Protein AF-A0A2E2AS52-F1 (afdb_monomer)

Sequence (108 aa):
MAAEGLFVTRVIYLEDPTNPVVVQDEANRQRFFDVRFNEDPLRVADELGRPMAILRMGSKQPRIDRQTGRFLFSSPPVHSIMPVEQSNVPAKQLERAIISTPSIGRLR

Radius of gyration: 33.1 Å; Cα contacts (8 Å, |Δi|>4): 67; chains: 1; bounding box: 84×58×60 Å

Foldseek 3Di:
DVVVPQKDKDWDFDADPVDADDDDDDPPDDDDDDDDPPDDNCVVRVVRHGTDDIDIHGGPDDDPVDPPVVVPDPDPDDDPPDPPPPPPDPVVVVVVVVVPDPPPDDDD

pLDDT: mean 72.39, std 15.67, range [40.38, 95.69]

Structure (mmCIF, N/CA/C/O backbone):
data_AF-A0A2E2AS52-F1
#
_entry.id   AF-A0A2E2AS52-F1
#
loop_
_atom_site.group_PDB
_atom_site.id
_atom_site.type_symbol
_atom_site.label_atom_id
_atom_site.label_alt_id
_atom_site.label_comp_id
_atom_site.label_asym_id
_atom_site.label_entity_id
_atom_site.label_seq_id
_atom_site.pdbx_PDB_ins_code
_atom_site.Cartn_x
_atom_site.Cartn_y
_atom_site.Cartn_z
_atom_site.occupancy
_atom_site.B_iso_or_equiv
_atom_site.auth_seq_id
_atom_site.auth_comp_id
_atom_site.auth_asym_id
_atom_site.auth_atom_id
_atom_site.pdbx_PDB_model_num
ATOM 1 N N . MET A 1 1 ? 9.988 -1.691 -16.703 1.00 45.97 1 MET A N 1
ATOM 2 C CA . MET A 1 1 ? 10.154 -1.274 -15.286 1.00 45.97 1 MET A CA 1
ATOM 3 C C . MET A 1 1 ? 9.037 -1.786 -14.373 1.00 45.97 1 MET A C 1
ATOM 5 O O . MET A 1 1 ? 9.358 -2.563 -13.490 1.00 45.97 1 MET A O 1
ATOM 9 N N . ALA A 1 2 ? 7.753 -1.441 -14.585 1.00 40.38 2 ALA A N 1
ATOM 10 C CA . ALA A 1 2 ? 6.641 -1.969 -13.764 1.00 40.38 2 ALA A CA 1
ATOM 11 C C . ALA A 1 2 ? 6.382 -3.467 -13.938 1.00 40.38 2 ALA A C 1
ATOM 13 O O . ALA A 1 2 ? 6.208 -4.183 -12.960 1.00 40.38 2 ALA A O 1
ATOM 14 N N . ALA A 1 3 ? 6.416 -3.936 -15.182 1.00 48.78 3 ALA A N 1
ATOM 15 C CA . ALA A 1 3 ? 6.177 -5.333 -15.528 1.00 48.78 3 ALA A CA 1
ATOM 16 C C . ALA A 1 3 ? 7.353 -6.274 -15.192 1.00 48.78 3 ALA A C 1
ATOM 18 O O . ALA A 1 3 ? 7.201 -7.483 -15.267 1.00 48.78 3 ALA A O 1
ATOM 19 N N . GLU A 1 4 ? 8.522 -5.736 -14.820 1.00 62.12 4 GLU A N 1
ATOM 20 C CA . GLU A 1 4 ? 9.731 -6.528 -14.523 1.00 62.12 4 GLU A CA 1
ATOM 21 C C . GLU A 1 4 ? 9.795 -6.984 -13.049 1.00 62.12 4 GLU A C 1
ATOM 23 O O . GLU A 1 4 ? 10.782 -7.589 -12.646 1.00 62.12 4 GLU A O 1
ATOM 28 N N . GLY A 1 5 ? 8.789 -6.663 -12.219 1.00 60.31 5 GLY A N 1
ATOM 29 C CA . GLY A 1 5 ? 8.742 -7.068 -10.802 1.00 60.31 5 GLY A CA 1
ATOM 30 C C . GLY A 1 5 ? 9.772 -6.377 -9.898 1.00 60.31 5 GLY A C 1
ATOM 31 O O . GLY A 1 5 ? 9.962 -6.765 -8.753 1.00 60.31 5 GLY A O 1
ATOM 32 N N . LEU A 1 6 ? 10.449 -5.342 -10.400 1.00 66.62 6 LEU A N 1
ATOM 33 C CA . LEU A 1 6 ? 11.564 -4.696 -9.704 1.00 66.62 6 LEU A CA 1
ATOM 34 C C . LEU A 1 6 ? 11.131 -3.632 -8.690 1.00 66.62 6 LEU A C 1
ATOM 36 O O . LEU A 1 6 ? 11.989 -3.091 -7.999 1.00 66.62 6 LEU A O 1
ATOM 40 N N . PHE A 1 7 ? 9.847 -3.282 -8.622 1.00 73.62 7 PHE A N 1
ATOM 41 C CA . PHE A 1 7 ? 9.370 -2.204 -7.759 1.00 73.62 7 PHE A CA 1
ATOM 42 C C . PHE A 1 7 ? 9.082 -2.667 -6.341 1.00 73.62 7 PHE A C 1
ATOM 44 O O . PHE A 1 7 ? 8.429 -3.684 -6.118 1.00 73.62 7 PHE A O 1
ATOM 51 N N . VAL A 1 8 ? 9.498 -1.845 -5.379 1.00 81.88 8 VAL A N 1
ATOM 52 C CA . VAL A 1 8 ? 9.042 -1.992 -4.001 1.00 81.88 8 VAL A CA 1
ATOM 53 C C . VAL A 1 8 ? 7.597 -1.509 -3.942 1.00 81.88 8 VAL A C 1
ATOM 55 O O . VAL A 1 8 ? 7.321 -0.323 -4.137 1.00 81.88 8 VAL A O 1
ATOM 58 N N . THR A 1 9 ? 6.677 -2.432 -3.676 1.00 87.06 9 THR A N 1
ATOM 59 C CA . THR A 1 9 ? 5.264 -2.118 -3.452 1.00 87.06 9 THR A CA 1
ATOM 60 C C . THR A 1 9 ? 4.992 -2.155 -1.960 1.00 87.06 9 THR A C 1
ATOM 62 O O . THR A 1 9 ? 5.239 -3.166 -1.311 1.00 87.06 9 THR A O 1
ATOM 65 N N . ARG A 1 10 ? 4.495 -1.046 -1.417 1.00 91.19 10 ARG A N 1
ATOM 66 C CA . ARG A 1 10 ? 4.019 -0.958 -0.037 1.00 91.19 10 ARG A CA 1
ATOM 67 C C . ARG A 1 10 ? 2.524 -0.690 -0.042 1.00 91.19 10 ARG A C 1
ATOM 69 O O . ARG A 1 10 ? 2.066 0.197 -0.761 1.00 91.19 10 ARG A O 1
ATOM 76 N N . VAL A 1 11 ? 1.786 -1.433 0.770 1.00 93.94 11 VAL A N 1
ATOM 77 C CA . VAL A 1 11 ? 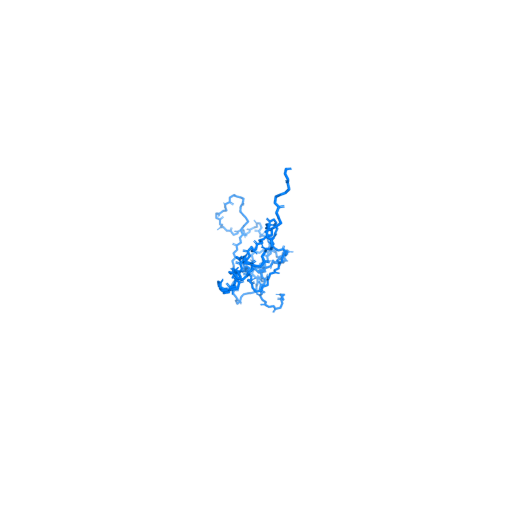0.377 -1.155 1.058 1.00 93.94 11 VAL A CA 1
ATOM 78 C C . VAL A 1 11 ? 0.319 -0.429 2.393 1.00 93.94 11 VAL A C 1
ATOM 80 O O . VAL A 1 11 ? 0.883 -0.892 3.381 1.00 93.94 11 VAL A O 1
ATOM 83 N N . ILE A 1 12 ? -0.305 0.744 2.397 1.00 94.19 12 ILE A N 1
ATOM 84 C CA . ILE A 1 12 ? -0.504 1.564 3.588 1.00 94.19 12 ILE A CA 1
ATOM 85 C C . ILE A 1 12 ? -1.934 1.331 4.052 1.00 94.19 12 ILE A C 1
ATOM 87 O O . ILE A 1 12 ? -2.876 1.543 3.282 1.00 94.19 12 ILE A O 1
ATOM 91 N N . TYR A 1 13 ? -2.085 0.919 5.304 1.00 93.88 13 TYR A N 1
ATOM 92 C CA . TYR A 1 13 ? -3.372 0.690 5.943 1.00 93.88 13 TYR A CA 1
ATOM 93 C C . TYR A 1 13 ? -3.516 1.557 7.193 1.00 93.88 13 TYR A C 1
ATOM 95 O O . TYR A 1 13 ? -2.528 2.012 7.770 1.00 93.88 13 TYR A O 1
ATOM 103 N N . LEU A 1 14 ? -4.763 1.805 7.579 1.00 92.56 14 LEU A N 1
ATOM 104 C CA . LEU A 1 14 ? -5.112 2.378 8.872 1.00 92.56 14 LEU A CA 1
ATOM 105 C C . LEU A 1 14 ? -5.478 1.242 9.812 1.00 92.56 14 LEU A C 1
ATOM 107 O O . LEU A 1 14 ? -6.374 0.461 9.508 1.00 92.56 14 LEU A O 1
ATOM 111 N N . GLU A 1 15 ? -4.771 1.167 10.927 1.00 90.56 15 GLU A N 1
ATOM 112 C CA . GLU A 1 15 ? -4.985 0.180 11.979 1.00 90.56 15 GLU A CA 1
ATOM 113 C C . GLU A 1 15 ? -6.351 0.372 12.657 1.00 90.56 15 GLU A C 1
ATOM 115 O O . GLU A 1 15 ? -6.842 1.501 12.777 1.00 90.56 15 GLU A O 1
ATOM 120 N N . ASP A 1 16 ? -6.975 -0.727 13.085 1.00 87.38 16 ASP A N 1
ATOM 121 C CA . ASP A 1 16 ? -8.220 -0.667 13.850 1.00 87.38 16 ASP A CA 1
ATOM 122 C C . ASP A 1 16 ? -7.933 -0.155 15.275 1.00 87.38 16 ASP A C 1
ATOM 124 O O . ASP A 1 16 ? -7.187 -0.801 16.019 1.00 87.38 16 ASP A O 1
ATOM 128 N N . PRO A 1 17 ? -8.523 0.979 15.705 1.00 85.44 17 PRO A N 1
ATOM 129 C CA . PRO A 1 17 ? -8.291 1.518 17.044 1.00 85.44 17 PRO A CA 1
ATOM 130 C C . PRO A 1 17 ? -8.783 0.591 18.164 1.00 85.44 17 PRO A C 1
ATOM 132 O O . PRO A 1 17 ? -8.346 0.732 19.305 1.00 85.44 17 PRO A O 1
ATOM 135 N N . THR A 1 18 ? -9.702 -0.331 17.868 1.00 88.75 18 THR A N 1
ATOM 136 C CA . THR A 1 18 ? -10.250 -1.281 18.843 1.00 88.75 18 THR A CA 1
ATOM 137 C C . THR A 1 18 ? -9.402 -2.541 18.995 1.00 88.75 18 THR A C 1
ATOM 139 O O . THR A 1 18 ? -9.506 -3.215 20.018 1.00 88.75 18 THR A O 1
ATOM 142 N N . ASN A 1 19 ? -8.532 -2.834 18.025 1.00 85.50 19 ASN A N 1
ATOM 143 C CA . ASN A 1 19 ? -7.647 -3.994 18.044 1.00 85.50 19 ASN A CA 1
ATOM 144 C C . ASN A 1 19 ? -6.259 -3.659 17.463 1.00 85.50 19 ASN A C 1
ATOM 146 O O . ASN A 1 19 ? -5.907 -4.134 16.380 1.00 85.50 19 ASN A O 1
ATOM 150 N N . PRO A 1 20 ? -5.462 -2.834 18.162 1.00 81.44 20 PRO A N 1
ATOM 151 C CA . PRO A 1 20 ? -4.129 -2.489 17.703 1.00 81.44 20 PRO A CA 1
ATOM 152 C C . PRO A 1 20 ? -3.153 -3.661 17.873 1.00 81.44 20 PRO A C 1
ATOM 154 O O . PRO A 1 20 ? -3.179 -4.411 18.852 1.00 81.44 20 PRO A O 1
ATOM 157 N N . VAL A 1 21 ? -2.219 -3.771 16.940 1.00 81.38 21 VAL A N 1
ATOM 158 C CA . VAL A 1 21 ? -1.063 -4.657 16.972 1.00 81.38 21 VAL A CA 1
ATOM 159 C C . VAL A 1 21 ? -0.141 -4.233 18.120 1.00 81.38 21 VAL A C 1
ATOM 161 O O . VAL A 1 21 ? 0.462 -3.157 18.109 1.00 81.38 21 VAL A O 1
ATOM 164 N N . VAL A 1 22 ? -0.014 -5.104 19.125 1.00 78.12 22 VAL A N 1
ATOM 165 C CA . VAL A 1 22 ? 0.785 -4.864 20.336 1.00 78.12 22 VAL A CA 1
ATOM 166 C C . VAL A 1 22 ? 2.275 -5.024 20.029 1.00 78.12 22 VAL A C 1
ATOM 168 O O . VAL A 1 22 ? 2.814 -6.130 20.038 1.00 78.12 22 VAL A O 1
ATOM 171 N N . VAL A 1 23 ? 2.951 -3.910 19.752 1.00 78.88 23 VAL A N 1
ATOM 172 C CA . VAL A 1 23 ? 4.393 -3.849 19.466 1.00 78.88 23 VAL A CA 1
ATOM 173 C C . VAL A 1 23 ? 4.996 -2.642 20.186 1.00 78.88 23 VAL A C 1
ATOM 175 O O . VAL A 1 23 ? 4.355 -1.598 20.288 1.00 78.88 23 VAL A O 1
ATOM 178 N N . GLN A 1 24 ? 6.227 -2.772 20.693 1.00 77.94 24 GLN A N 1
ATOM 179 C CA . GLN A 1 24 ? 6.986 -1.622 21.189 1.00 77.94 24 GLN A CA 1
ATOM 180 C C . GLN A 1 24 ? 7.364 -0.717 20.018 1.00 77.94 24 GLN A C 1
ATOM 182 O O . GLN A 1 24 ? 8.131 -1.124 19.146 1.00 77.94 24 GLN A O 1
ATOM 187 N N . ASP A 1 25 ? 6.821 0.497 20.007 1.00 75.00 25 ASP A N 1
ATOM 188 C CA . ASP A 1 25 ? 7.121 1.478 18.971 1.00 75.00 25 ASP A CA 1
ATOM 189 C C . ASP A 1 25 ? 8.337 2.327 19.363 1.00 75.00 25 ASP A C 1
ATOM 191 O O . ASP A 1 25 ? 8.440 2.819 20.490 1.00 75.00 25 ASP A O 1
ATOM 195 N N . GLU A 1 26 ? 9.261 2.514 18.423 1.00 82.44 26 GLU A N 1
ATOM 196 C CA . GLU A 1 26 ? 10.343 3.485 18.572 1.00 82.44 26 GLU A CA 1
ATOM 197 C C . GLU A 1 26 ? 9.822 4.858 18.142 1.00 82.44 26 GLU A C 1
ATOM 199 O O . GLU A 1 26 ? 9.298 5.025 17.036 1.00 82.44 26 GLU A O 1
ATOM 204 N N . ALA A 1 27 ? 9.984 5.868 19.000 1.00 78.00 27 ALA A N 1
ATOM 205 C CA . ALA A 1 27 ? 9.583 7.227 18.663 1.00 78.00 27 ALA A CA 1
ATOM 206 C C . ALA A 1 27 ? 10.247 7.669 17.344 1.00 78.00 27 ALA A C 1
ATOM 208 O O . ALA A 1 27 ? 11.461 7.550 17.176 1.00 78.00 27 ALA A O 1
ATOM 209 N N . ASN A 1 28 ? 9.441 8.219 16.429 1.00 79.62 28 ASN A N 1
ATOM 210 C CA . ASN A 1 28 ? 9.864 8.744 15.125 1.00 79.62 28 ASN A CA 1
ATOM 211 C C . ASN A 1 28 ? 10.236 7.692 14.052 1.00 79.62 28 ASN A C 1
ATOM 213 O O . ASN A 1 28 ? 10.902 8.027 13.069 1.00 79.62 28 ASN A O 1
ATOM 217 N N . ARG A 1 29 ? 9.789 6.433 14.187 1.00 82.44 29 ARG A N 1
ATOM 218 C CA . ARG A 1 29 ? 9.871 5.423 13.116 1.00 82.44 29 ARG A CA 1
ATOM 219 C C . ARG A 1 29 ? 8.493 5.016 12.611 1.00 82.44 29 ARG A C 1
ATOM 221 O O . ARG A 1 29 ? 7.612 4.666 13.381 1.00 82.44 29 ARG A O 1
ATOM 228 N N . GLN A 1 30 ? 8.331 4.987 11.288 1.00 82.00 30 GLN A N 1
ATOM 229 C CA . GLN A 1 30 ? 7.159 4.370 10.672 1.00 82.00 30 GLN A CA 1
ATOM 230 C C . GLN A 1 30 ? 7.306 2.845 10.706 1.00 82.00 30 GLN A C 1
ATOM 232 O O . GLN A 1 30 ? 8.235 2.297 10.104 1.00 82.00 30 GLN A O 1
ATOM 237 N N . ARG A 1 31 ? 6.358 2.161 11.353 1.00 84.50 31 ARG A N 1
ATOM 238 C CA . ARG A 1 31 ? 6.289 0.694 11.368 1.00 84.50 31 ARG A CA 1
ATOM 239 C C . ARG A 1 31 ? 6.011 0.141 9.970 1.00 84.50 31 ARG A C 1
ATOM 241 O O . ARG A 1 31 ? 5.174 0.664 9.230 1.00 84.50 31 ARG A O 1
ATOM 248 N N . PHE A 1 32 ? 6.719 -0.927 9.615 1.00 88.62 32 PHE A N 1
ATOM 249 C CA . PHE A 1 32 ? 6.442 -1.742 8.437 1.00 88.62 32 PHE A CA 1
ATOM 250 C C . PHE A 1 32 ? 6.915 -3.177 8.666 1.00 88.62 32 PHE A C 1
ATOM 252 O O . PHE A 1 32 ? 7.826 -3.417 9.456 1.00 88.62 32 PHE A O 1
ATOM 259 N N . PHE A 1 33 ? 6.327 -4.112 7.932 1.00 89.62 33 PHE A N 1
ATOM 260 C CA . PHE A 1 33 ? 6.760 -5.503 7.866 1.00 89.62 33 PHE A CA 1
ATOM 261 C C . PHE A 1 33 ? 6.666 -5.982 6.414 1.00 89.62 33 PHE A C 1
ATOM 263 O O . PHE A 1 33 ? 5.995 -5.359 5.585 1.00 89.62 33 PHE A O 1
ATOM 270 N N . ASP A 1 34 ? 7.369 -7.067 6.106 1.00 90.44 34 ASP A N 1
ATOM 271 C CA . ASP A 1 34 ? 7.345 -7.672 4.780 1.00 90.44 34 ASP A CA 1
ATOM 272 C C . ASP A 1 34 ? 6.234 -8.729 4.706 1.00 90.44 34 ASP A C 1
ATOM 274 O O . ASP A 1 34 ? 6.091 -9.564 5.601 1.00 90.44 34 ASP A O 1
ATOM 278 N N . VAL A 1 35 ? 5.455 -8.693 3.625 1.00 91.06 35 VAL A N 1
ATOM 279 C CA . VAL A 1 35 ? 4.442 -9.709 3.301 1.00 91.06 35 VAL A CA 1
ATOM 280 C C . VAL A 1 35 ? 5.117 -10.870 2.572 1.00 91.06 35 VAL A C 1
ATOM 282 O O . VAL A 1 35 ? 6.059 -10.655 1.799 1.00 91.06 35 VAL A O 1
ATOM 285 N N . ARG A 1 36 ? 4.673 -12.111 2.811 1.00 89.00 36 ARG A N 1
ATOM 286 C CA . ARG A 1 36 ? 5.277 -13.278 2.156 1.00 89.00 36 ARG A CA 1
ATOM 287 C C . ARG A 1 36 ? 5.018 -13.245 0.652 1.00 89.00 36 ARG A C 1
ATOM 289 O O . ARG A 1 36 ? 4.021 -12.716 0.177 1.00 89.00 36 ARG A O 1
ATOM 296 N N . PHE A 1 37 ? 5.906 -13.874 -0.116 1.00 83.12 37 PHE A N 1
ATOM 297 C CA . PHE A 1 37 ? 5.818 -13.889 -1.582 1.00 83.12 37 PHE A CA 1
ATOM 298 C C . PHE A 1 37 ? 4.540 -14.555 -2.125 1.00 83.12 37 PHE A C 1
ATOM 300 O O . PHE A 1 37 ? 4.175 -14.326 -3.275 1.00 83.12 37 PHE A O 1
ATOM 307 N N . ASN A 1 38 ? 3.901 -15.414 -1.329 1.00 92.06 38 ASN A N 1
ATOM 308 C CA . ASN A 1 38 ? 2.690 -16.152 -1.679 1.00 92.06 38 ASN A CA 1
ATOM 309 C C . ASN A 1 38 ? 1.408 -15.525 -1.103 1.00 92.06 38 ASN A C 1
ATOM 311 O O . ASN A 1 38 ? 0.342 -16.125 -1.228 1.00 92.06 38 ASN A O 1
ATOM 315 N N . GLU A 1 39 ? 1.505 -14.363 -0.460 1.00 92.31 39 GLU A N 1
ATOM 316 C CA . GLU A 1 39 ? 0.381 -13.651 0.145 1.00 92.31 39 GLU A CA 1
ATOM 317 C C . GLU A 1 39 ? 0.023 -12.408 -0.675 1.00 92.31 39 GLU A C 1
ATOM 319 O O . GLU A 1 39 ? 0.885 -11.760 -1.272 1.00 92.31 39 GLU A O 1
ATOM 324 N N . ASP A 1 40 ? -1.266 -12.062 -0.698 1.00 91.94 40 ASP A N 1
ATOM 325 C CA . ASP A 1 40 ? -1.728 -10.809 -1.291 1.00 91.94 40 ASP A CA 1
ATOM 326 C C . ASP A 1 40 ? -1.592 -9.676 -0.258 1.00 91.94 40 ASP A C 1
ATOM 328 O O . ASP A 1 40 ? -2.287 -9.697 0.765 1.00 91.94 40 ASP A O 1
ATOM 332 N N . PRO A 1 41 ? -0.743 -8.661 -0.500 1.00 91.62 41 PRO A N 1
ATOM 333 C CA . PRO A 1 41 ? -0.538 -7.575 0.449 1.00 91.62 41 PRO A CA 1
ATOM 334 C C . PRO A 1 41 ? -1.789 -6.716 0.680 1.00 91.62 41 PRO A C 1
ATOM 336 O O . PRO A 1 41 ? -1.883 -6.085 1.730 1.00 91.62 41 PRO A O 1
ATOM 339 N N . LEU A 1 42 ? -2.751 -6.675 -0.253 1.00 93.94 42 LEU A N 1
ATOM 340 C CA . LEU A 1 42 ? -4.023 -5.981 -0.019 1.00 93.94 42 LEU A CA 1
ATOM 341 C C . LEU A 1 42 ? -4.900 -6.743 0.967 1.00 93.94 42 LEU A C 1
ATOM 343 O O . LEU A 1 42 ? -5.503 -6.126 1.840 1.00 93.94 42 LEU A O 1
ATOM 347 N N . ARG A 1 43 ? -4.925 -8.073 0.862 1.00 95.31 43 ARG A N 1
ATOM 348 C CA . ARG A 1 43 ? -5.650 -8.923 1.804 1.00 95.31 43 ARG A CA 1
ATOM 349 C C . ARG A 1 43 ? -5.042 -8.844 3.203 1.00 95.31 43 ARG A C 1
ATOM 351 O O . ARG A 1 43 ? -5.772 -8.662 4.165 1.00 95.31 43 ARG A O 1
ATOM 358 N N . VAL A 1 44 ? -3.715 -8.917 3.311 1.00 93.62 44 VAL A N 1
ATOM 359 C CA . VAL A 1 44 ? -3.024 -8.788 4.607 1.00 93.62 44 VAL A CA 1
ATOM 360 C C . VAL A 1 44 ? -3.303 -7.425 5.252 1.00 93.62 44 VAL A C 1
ATOM 362 O O . VAL A 1 44 ? -3.524 -7.339 6.454 1.00 93.62 44 VAL A O 1
ATOM 365 N N . ALA A 1 45 ? -3.334 -6.352 4.460 1.00 93.12 45 ALA A N 1
ATOM 366 C CA . ALA A 1 45 ? -3.671 -5.017 4.951 1.00 93.12 45 ALA A CA 1
ATOM 367 C C . ALA A 1 45 ? -5.125 -4.889 5.442 1.00 93.12 45 ALA A C 1
ATOM 369 O O . ALA A 1 45 ? -5.370 -4.142 6.386 1.00 93.12 45 ALA A O 1
ATOM 370 N N . ASP A 1 46 ? -6.062 -5.597 4.810 1.00 93.88 46 ASP A N 1
ATOM 371 C CA . ASP A 1 46 ? -7.476 -5.656 5.207 1.00 93.88 46 ASP A CA 1
ATOM 372 C C . ASP A 1 46 ? -7.683 -6.471 6.497 1.00 93.88 46 ASP A C 1
ATOM 374 O O . ASP A 1 46 ? -8.503 -6.128 7.339 1.00 93.88 46 ASP A O 1
ATOM 378 N N . GLU A 1 47 ? -6.877 -7.515 6.713 1.00 92.62 47 GLU A N 1
ATOM 379 C CA . GLU A 1 47 ? -6.900 -8.295 7.960 1.00 92.62 47 GLU A CA 1
ATOM 380 C C . GLU A 1 47 ? -6.349 -7.501 9.162 1.00 92.62 47 GLU A C 1
ATOM 382 O O . GLU A 1 47 ? -6.754 -7.734 10.301 1.00 92.62 47 GLU A O 1
ATOM 387 N N . LEU A 1 48 ? -5.445 -6.545 8.924 1.00 90.25 48 LEU A N 1
ATOM 388 C CA . LEU A 1 48 ? -4.844 -5.697 9.964 1.00 90.25 48 LEU A CA 1
ATOM 389 C C . LEU A 1 48 ? -5.580 -4.369 10.192 1.00 90.25 48 LEU A C 1
ATOM 391 O O . LEU A 1 48 ? -5.275 -3.646 11.143 1.00 90.25 48 LEU A O 1
ATOM 395 N N . GLY A 1 49 ? -6.505 -4.003 9.309 1.00 91.50 49 GLY A N 1
ATOM 396 C CA . GLY A 1 49 ? -7.185 -2.718 9.356 1.00 91.50 49 GLY A CA 1
ATOM 397 C C . GLY A 1 49 ? -7.837 -2.380 8.025 1.00 91.50 49 GLY A C 1
ATOM 398 O O . GLY A 1 49 ? -8.443 -3.226 7.386 1.00 91.50 49 GLY A O 1
ATOM 399 N N . ARG A 1 50 ? -7.741 -1.120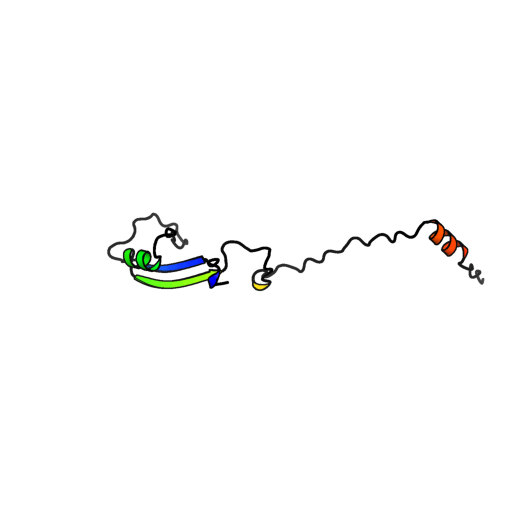 7.593 1.00 93.00 50 ARG A N 1
ATOM 400 C CA . ARG A 1 50 ? -8.326 -0.673 6.321 1.00 93.00 50 ARG A CA 1
ATOM 401 C C . ARG A 1 50 ? -7.246 -0.212 5.343 1.00 93.00 50 ARG A C 1
ATOM 403 O O . ARG A 1 50 ? -6.578 0.786 5.636 1.00 93.00 50 ARG A O 1
ATOM 410 N N . PRO A 1 51 ? -7.081 -0.850 4.171 1.00 95.00 51 PRO A N 1
ATOM 411 C CA . PRO A 1 51 ? -6.143 -0.383 3.158 1.00 95.00 51 PRO A CA 1
ATOM 412 C C . PRO A 1 51 ? -6.560 1.001 2.641 1.00 95.00 51 PRO A C 1
ATOM 414 O O . PRO A 1 51 ? -7.723 1.240 2.322 1.00 95.00 51 PRO A O 1
ATOM 417 N N . MET A 1 52 ? -5.601 1.923 2.556 1.00 95.69 52 MET A N 1
ATOM 418 C CA . MET A 1 52 ? -5.837 3.314 2.145 1.00 95.69 52 MET A CA 1
ATOM 419 C C . MET A 1 52 ? -5.069 3.704 0.889 1.00 95.69 52 MET A C 1
ATOM 421 O O . MET A 1 52 ? -5.566 4.487 0.082 1.00 95.69 52 MET A O 1
ATOM 425 N N . ALA A 1 53 ? -3.842 3.205 0.732 1.00 93.19 53 ALA A N 1
ATOM 426 C CA . ALA A 1 53 ? -2.995 3.595 -0.385 1.00 93.19 53 ALA A CA 1
ATOM 427 C C . ALA A 1 53 ? -2.023 2.489 -0.795 1.00 93.19 53 ALA A C 1
ATOM 429 O O . ALA A 1 53 ? -1.572 1.684 0.020 1.00 93.19 53 ALA A O 1
ATOM 430 N N . ILE A 1 54 ? -1.650 2.509 -2.075 1.00 91.38 54 ILE A N 1
ATOM 431 C CA . ILE A 1 54 ? -0.580 1.683 -2.631 1.00 91.38 54 ILE A CA 1
ATOM 432 C C . ILE A 1 54 ? 0.553 2.613 -3.043 1.00 91.38 54 ILE A C 1
ATOM 434 O O . ILE A 1 54 ? 0.416 3.418 -3.965 1.00 91.38 54 ILE A O 1
ATOM 438 N N . LEU A 1 55 ? 1.694 2.477 -2.377 1.00 86.06 55 LEU A N 1
ATOM 439 C CA . LEU A 1 55 ? 2.912 3.191 -2.710 1.00 86.06 55 LEU A CA 1
ATOM 440 C C . LEU A 1 55 ? 3.813 2.291 -3.557 1.00 86.06 55 LEU A C 1
ATOM 442 O O . LEU A 1 55 ? 4.283 1.248 -3.102 1.00 86.06 55 LEU A O 1
ATOM 446 N N . ARG A 1 56 ? 4.089 2.720 -4.790 1.00 84.88 56 ARG A N 1
ATOM 447 C CA . ARG A 1 56 ? 5.063 2.076 -5.677 1.00 84.88 56 ARG A CA 1
ATOM 448 C C . ARG A 1 56 ? 6.326 2.917 -5.733 1.00 84.88 56 ARG A C 1
ATOM 450 O O . ARG A 1 56 ? 6.325 4.012 -6.289 1.00 84.88 56 ARG A O 1
ATOM 457 N N . MET A 1 57 ? 7.397 2.394 -5.152 1.00 78.94 57 MET A N 1
ATOM 458 C CA . MET A 1 57 ? 8.724 2.997 -5.205 1.00 78.94 57 MET A CA 1
ATOM 459 C C . MET A 1 57 ? 9.592 2.272 -6.231 1.00 78.94 57 MET A C 1
ATOM 461 O O . MET A 1 57 ? 9.285 1.154 -6.648 1.00 78.94 57 MET A O 1
ATOM 465 N N . GLY A 1 58 ? 10.677 2.934 -6.642 1.00 72.44 58 GLY A N 1
ATOM 466 C CA . GLY A 1 58 ? 11.697 2.370 -7.527 1.00 72.44 58 GLY A CA 1
ATOM 467 C C . GLY A 1 58 ? 12.308 1.061 -7.005 1.00 72.44 58 GLY A C 1
ATOM 468 O O . GLY A 1 58 ? 11.879 0.490 -6.001 1.00 72.44 58 GLY A O 1
ATOM 469 N N . SER A 1 59 ? 13.326 0.558 -7.698 1.00 68.19 59 SER A N 1
ATOM 470 C CA . SER A 1 59 ? 13.957 -0.697 -7.298 1.00 68.19 59 SER A CA 1
ATOM 471 C C . SER A 1 59 ? 14.727 -0.576 -5.985 1.00 68.19 59 SER A C 1
ATOM 473 O O . SER A 1 59 ? 15.435 0.402 -5.763 1.00 68.19 59 SER A O 1
ATOM 475 N N . LYS A 1 60 ? 14.621 -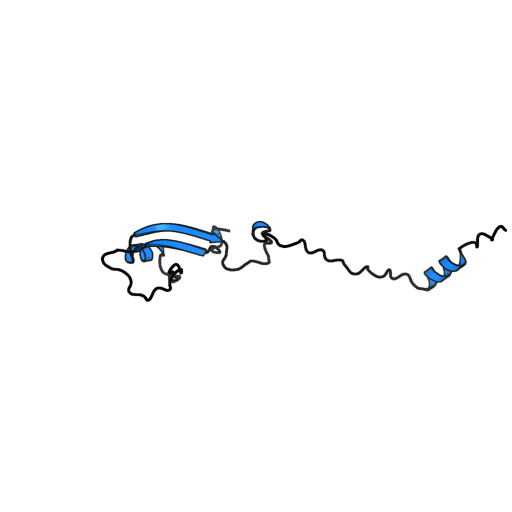1.603 -5.125 1.00 67.69 60 LYS A N 1
ATOM 476 C CA . LYS A 1 60 ? 15.419 -1.708 -3.886 1.00 67.69 60 LYS A CA 1
ATOM 477 C C . LYS A 1 60 ? 16.918 -1.787 -4.194 1.00 67.69 60 LYS A C 1
ATOM 479 O O . LYS A 1 60 ? 17.728 -1.263 -3.439 1.00 67.69 60 LYS A O 1
ATOM 484 N N . GLN A 1 61 ? 17.270 -2.431 -5.309 1.00 66.19 61 GLN A N 1
ATOM 485 C CA . GLN A 1 61 ? 18.640 -2.545 -5.795 1.00 66.19 61 GLN A CA 1
ATOM 486 C C . GLN A 1 61 ? 18.911 -1.467 -6.859 1.00 66.19 61 GLN A C 1
ATOM 488 O O . GLN A 1 61 ? 18.160 -1.400 -7.844 1.00 66.19 61 GLN A O 1
ATOM 493 N N . PRO A 1 62 ? 19.979 -0.659 -6.728 1.00 57.50 62 PRO A N 1
ATOM 494 C CA . PRO A 1 62 ? 20.461 0.152 -7.836 1.00 57.50 62 PRO A CA 1
ATOM 495 C C . PRO A 1 62 ? 20.991 -0.791 -8.918 1.00 57.50 62 PRO A C 1
ATOM 497 O O . PRO A 1 62 ? 21.885 -1.602 -8.668 1.00 57.50 62 PRO A O 1
ATOM 500 N N . ARG A 1 63 ? 20.424 -0.729 -10.124 1.00 58.62 63 ARG A N 1
ATOM 501 C CA . ARG A 1 63 ? 20.966 -1.489 -11.251 1.00 58.62 63 ARG A CA 1
ATOM 502 C C . ARG A 1 63 ? 22.062 -0.667 -11.915 1.00 58.62 63 ARG A C 1
ATOM 504 O O . ARG A 1 63 ? 21.799 0.421 -12.414 1.00 58.62 63 ARG A O 1
ATOM 511 N N . ILE A 1 64 ? 23.281 -1.204 -11.918 1.00 57.72 64 ILE A N 1
ATOM 512 C CA . ILE A 1 64 ? 24.449 -0.572 -12.552 1.00 57.72 64 ILE A CA 1
ATOM 513 C C . ILE A 1 64 ? 24.275 -0.516 -14.083 1.00 57.72 64 ILE A C 1
ATOM 515 O O . ILE A 1 64 ? 24.761 0.412 -14.720 1.00 57.72 64 ILE A O 1
ATOM 519 N N . ASP A 1 65 ? 23.506 -1.453 -14.661 1.00 60.81 65 ASP A N 1
ATOM 520 C CA . ASP A 1 65 ? 23.207 -1.532 -16.103 1.00 60.81 65 ASP A CA 1
ATOM 521 C C . ASP A 1 65 ? 22.315 -0.392 -16.632 1.00 60.81 65 ASP A C 1
ATOM 523 O O . ASP A 1 65 ? 22.314 -0.101 -17.827 1.00 60.81 65 ASP A O 1
ATOM 527 N N . ARG A 1 66 ? 21.571 0.283 -15.749 1.00 54.12 66 ARG A N 1
ATOM 528 C CA . ARG A 1 66 ? 20.699 1.409 -16.075 1.00 54.12 66 ARG A CA 1
ATOM 529 C C . ARG A 1 66 ? 21.164 2.614 -15.276 1.00 54.12 66 ARG A C 1
ATOM 531 O O . ARG A 1 66 ? 20.614 2.907 -14.213 1.00 54.12 66 ARG A O 1
ATOM 538 N N . GLN A 1 67 ? 22.135 3.349 -15.824 1.00 54.16 67 GLN A N 1
ATOM 539 C CA . GLN A 1 67 ? 22.422 4.728 -15.419 1.00 54.16 67 GLN A CA 1
ATOM 540 C C . GLN A 1 67 ? 21.150 5.569 -15.564 1.00 54.16 67 GLN A C 1
ATOM 542 O O . GLN A 1 67 ? 20.885 6.208 -16.578 1.00 54.16 67 GLN A O 1
ATOM 547 N N . THR A 1 68 ? 20.321 5.563 -14.531 1.00 53.78 68 THR A N 1
ATOM 548 C CA . THR A 1 68 ? 19.183 6.457 -14.453 1.00 53.78 68 THR A CA 1
ATOM 549 C C . THR A 1 68 ? 19.730 7.703 -13.781 1.00 53.78 68 THR A C 1
ATOM 551 O O . THR A 1 68 ? 19.702 7.809 -12.558 1.00 53.78 68 THR A O 1
ATOM 554 N N . GLY A 1 69 ? 20.266 8.639 -14.575 1.00 53.25 69 GLY A N 1
ATOM 555 C CA . GLY A 1 69 ? 20.831 9.912 -14.089 1.00 53.25 69 GLY A CA 1
ATOM 556 C C . GLY A 1 69 ? 19.889 10.708 -13.169 1.00 53.25 69 GLY A C 1
ATOM 557 O O . GLY A 1 69 ? 20.317 11.606 -12.457 1.00 53.25 69 GLY A O 1
ATOM 558 N N . ARG A 1 70 ? 18.611 10.316 -13.107 1.00 52.06 70 ARG A N 1
ATOM 559 C CA . ARG A 1 70 ? 17.576 10.817 -12.197 1.00 52.06 70 ARG A CA 1
ATOM 560 C C . ARG A 1 70 ? 17.773 10.473 -10.711 1.00 52.06 70 ARG A C 1
ATOM 562 O O . ARG A 1 70 ? 17.100 11.086 -9.893 1.00 52.06 70 ARG A O 1
ATOM 569 N N . PHE A 1 71 ? 18.650 9.527 -10.356 1.00 51.00 71 PHE A N 1
ATOM 570 C CA . PHE A 1 71 ? 18.973 9.193 -8.955 1.00 51.00 71 PHE A CA 1
ATOM 571 C C . PHE A 1 71 ? 20.312 9.775 -8.465 1.00 51.00 71 PHE A C 1
ATOM 573 O O . PHE A 1 71 ? 20.663 9.590 -7.304 1.00 51.00 71 PHE A O 1
ATOM 580 N N . LEU A 1 72 ? 21.045 10.507 -9.311 1.00 53.84 72 LEU A N 1
ATOM 581 C CA . LEU A 1 72 ? 22.321 11.145 -8.963 1.00 53.84 72 LEU A CA 1
ATOM 582 C C . LEU A 1 72 ? 22.127 12.620 -8.584 1.00 53.84 72 LEU A C 1
ATOM 584 O O . LEU A 1 72 ? 22.768 13.507 -9.149 1.00 53.84 72 LEU A O 1
ATOM 588 N N . PHE A 1 73 ? 21.225 12.910 -7.643 1.00 45.47 73 PHE A N 1
ATOM 589 C CA . PHE A 1 73 ? 21.118 14.276 -7.128 1.00 45.47 73 PHE A CA 1
ATOM 590 C C . PHE A 1 73 ? 22.450 14.647 -6.448 1.00 45.47 73 PHE A C 1
ATOM 592 O O . PHE A 1 73 ? 22.934 13.901 -5.602 1.00 45.47 73 PHE A O 1
ATOM 599 N N . SER A 1 74 ? 23.067 15.746 -6.899 1.00 54.00 74 SER A N 1
ATOM 600 C CA . SER A 1 74 ? 24.364 16.293 -6.45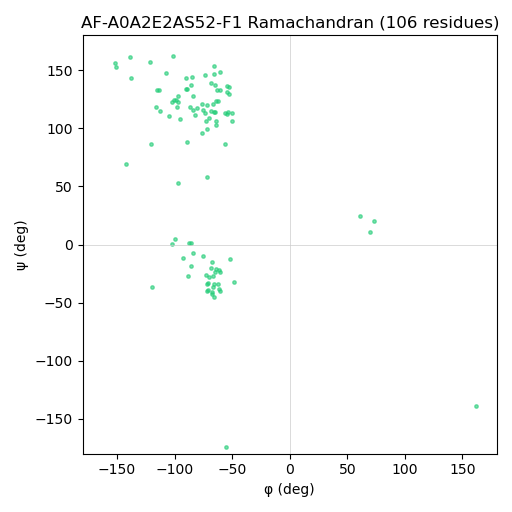7 1.00 54.00 74 SER A CA 1
ATOM 601 C C . SER A 1 74 ? 25.624 15.428 -6.631 1.00 54.00 74 SER A C 1
ATOM 603 O O . SER A 1 74 ? 26.601 15.653 -5.920 1.00 54.00 74 SER A O 1
ATOM 605 N N . SER A 1 75 ? 25.667 14.467 -7.558 1.00 54.34 75 SER A N 1
ATOM 606 C CA . SER A 1 75 ? 26.948 13.819 -7.899 1.00 54.34 75 SER A CA 1
ATOM 607 C C . SER A 1 7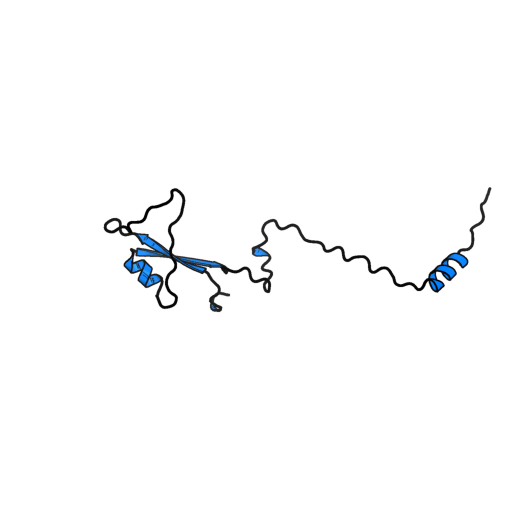5 ? 27.738 14.706 -8.877 1.00 54.34 75 SER A C 1
ATOM 609 O O . SER A 1 75 ? 27.242 14.947 -9.979 1.00 54.34 75 SER A O 1
ATOM 611 N N . PRO A 1 76 ? 28.934 15.221 -8.523 1.00 62.81 76 PRO A N 1
ATOM 612 C CA . PRO A 1 76 ? 29.756 15.996 -9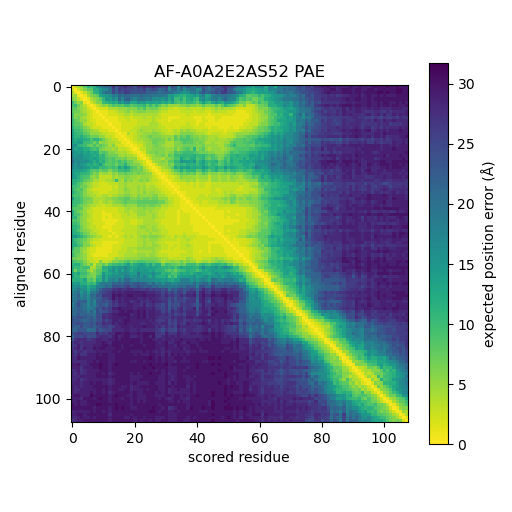.451 1.00 62.81 76 PRO A CA 1
ATOM 613 C C . PRO A 1 76 ? 30.137 15.147 -10.674 1.00 62.81 76 PRO A C 1
ATOM 615 O O . PRO A 1 76 ? 30.314 13.933 -10.535 1.00 62.81 76 PRO A O 1
ATOM 618 N N . PRO A 1 77 ? 30.293 15.743 -11.868 1.00 65.75 77 PRO A N 1
ATOM 619 C CA . PRO A 1 77 ? 30.668 14.987 -13.054 1.00 65.75 77 PRO A CA 1
ATOM 620 C C . PRO A 1 77 ? 32.085 14.421 -12.898 1.00 65.75 77 PRO A C 1
ATOM 622 O O . PRO A 1 77 ? 33.066 15.166 -12.861 1.00 65.75 77 PRO A O 1
ATOM 625 N N . VAL A 1 78 ? 32.200 13.093 -12.835 1.00 62.34 78 VAL A N 1
ATOM 626 C CA . VAL A 1 78 ? 33.494 12.402 -12.851 1.00 62.34 78 VAL A CA 1
ATOM 627 C C . VAL A 1 78 ? 34.097 12.546 -14.245 1.00 62.34 78 VAL A C 1
ATOM 629 O O . VAL A 1 78 ? 33.619 11.942 -15.201 1.00 62.34 78 VAL A O 1
ATOM 632 N N . HIS A 1 79 ? 35.154 13.346 -14.359 1.00 62.97 79 HIS A N 1
ATOM 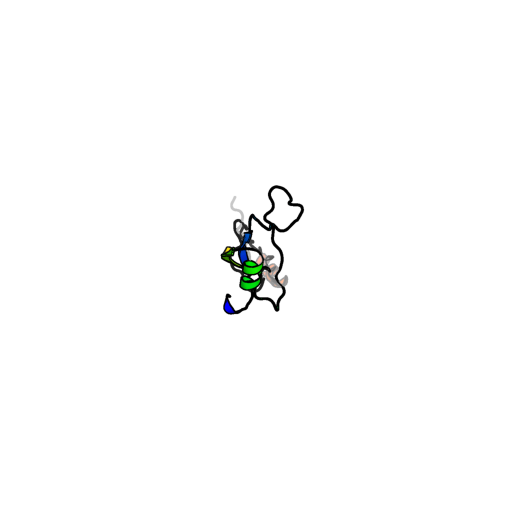633 C CA . HIS A 1 79 ? 35.975 13.409 -15.562 1.00 62.97 79 HIS A CA 1
ATOM 634 C C . HIS A 1 79 ? 37.173 12.482 -15.368 1.00 62.97 79 HIS A C 1
ATOM 636 O O . HIS A 1 79 ? 38.070 12.771 -14.577 1.00 62.97 79 HIS A O 1
ATOM 642 N N . SER A 1 80 ? 37.185 11.353 -16.079 1.00 64.06 80 SER A N 1
ATOM 643 C CA . SER A 1 80 ? 38.406 10.563 -16.212 1.00 64.06 80 SER A CA 1
ATOM 644 C C . SER A 1 80 ? 39.338 11.322 -17.147 1.00 64.06 80 SER A C 1
ATOM 646 O O . SER A 1 80 ? 39.102 11.408 -18.351 1.00 64.06 80 SER A O 1
ATOM 648 N N . ILE A 1 81 ? 40.381 11.912 -16.576 1.00 65.50 81 ILE A N 1
ATOM 649 C CA . ILE A 1 81 ? 41.534 12.350 -17.350 1.00 65.50 81 ILE A CA 1
ATOM 650 C C . ILE A 1 81 ? 42.235 11.050 -17.739 1.00 65.50 81 ILE A C 1
ATOM 652 O O . ILE A 1 81 ? 42.889 10.428 -16.901 1.00 65.50 81 ILE A O 1
ATOM 656 N N . MET A 1 82 ? 42.016 10.573 -18.966 1.00 70.88 82 MET A N 1
ATOM 657 C CA . MET A 1 82 ? 42.832 9.480 -19.491 1.00 70.88 82 MET A CA 1
ATOM 658 C C . MET A 1 82 ? 44.302 9.892 -19.326 1.00 70.88 82 MET A C 1
ATOM 660 O O . MET A 1 82 ? 44.627 11.050 -19.619 1.00 70.88 82 MET A O 1
ATOM 664 N N . PRO A 1 83 ? 45.195 9.006 -18.852 1.00 65.75 83 PRO A N 1
ATOM 665 C CA . PRO A 1 83 ? 46.617 9.271 -18.966 1.00 65.75 83 PRO A CA 1
ATOM 666 C C . PRO A 1 83 ? 46.888 9.576 -20.436 1.00 65.75 83 PRO A C 1
ATOM 668 O O . PRO A 1 83 ? 46.422 8.843 -21.308 1.00 65.75 83 PRO A O 1
ATOM 671 N N . VAL A 1 84 ? 47.573 10.685 -20.711 1.00 62.38 84 VAL A N 1
ATOM 672 C CA . VAL A 1 84 ? 48.045 10.980 -22.062 1.00 62.38 84 VAL A CA 1
ATOM 673 C C . VAL A 1 84 ? 48.832 9.751 -22.502 1.00 62.38 84 VAL A C 1
ATOM 675 O O . VAL A 1 84 ? 49.843 9.430 -21.875 1.00 62.38 84 VAL A O 1
ATOM 678 N N . GLU A 1 85 ? 48.337 9.038 -23.515 1.00 62.97 85 GLU A N 1
ATOM 679 C CA . GLU A 1 85 ? 49.101 8.012 -24.221 1.00 62.97 85 GLU A CA 1
ATOM 680 C C . GLU A 1 85 ? 50.428 8.671 -24.587 1.00 62.97 85 GLU A C 1
ATOM 682 O O . GLU A 1 85 ? 50.469 9.585 -25.416 1.00 62.97 85 GLU A O 1
ATOM 687 N N . GLN A 1 86 ? 51.501 8.300 -23.884 1.00 59.22 86 GLN A N 1
ATOM 688 C CA . GLN A 1 86 ? 52.830 8.786 -24.211 1.00 59.22 86 GLN A CA 1
ATOM 689 C C . GLN A 1 86 ? 53.053 8.405 -25.666 1.00 59.22 86 GLN A C 1
ATOM 691 O O 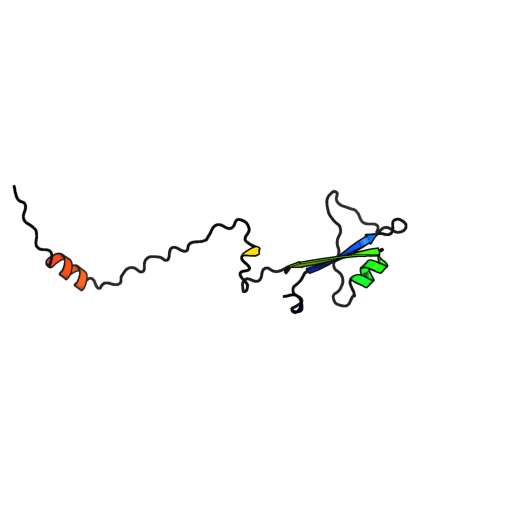. GLN A 1 86 ? 53.066 7.224 -26.009 1.00 59.22 86 GLN A O 1
ATOM 696 N N . SER A 1 87 ? 53.145 9.409 -26.537 1.00 60.91 87 SER A N 1
ATOM 697 C CA . SER A 1 87 ? 53.348 9.182 -27.957 1.00 60.91 87 SER A CA 1
ATOM 698 C C . SER A 1 87 ? 54.593 8.311 -28.112 1.00 60.91 87 SER A C 1
ATOM 700 O O . SER A 1 87 ? 55.696 8.772 -27.809 1.00 60.91 87 SER A O 1
ATOM 702 N N . ASN A 1 88 ? 54.416 7.067 -28.564 1.00 63.34 88 ASN A N 1
ATOM 703 C CA . ASN A 1 88 ? 55.491 6.115 -28.851 1.00 63.34 88 ASN A CA 1
ATOM 704 C C . ASN A 1 88 ? 56.243 6.543 -30.121 1.00 63.34 88 ASN A C 1
ATOM 706 O O . ASN A 1 88 ? 56.303 5.826 -31.118 1.00 63.34 88 ASN A O 1
ATOM 710 N N . VAL A 1 89 ? 56.796 7.755 -30.110 1.00 63.28 89 VAL A N 1
ATOM 711 C CA . VAL A 1 89 ? 57.693 8.224 -31.156 1.00 63.28 89 VAL A CA 1
ATOM 712 C C . VAL A 1 89 ? 59.027 7.517 -30.918 1.00 63.28 89 VAL A C 1
ATOM 714 O O . VAL A 1 89 ? 59.647 7.730 -29.873 1.00 63.28 89 VAL A O 1
ATOM 717 N N . PRO A 1 90 ? 59.495 6.662 -31.843 1.00 63.22 90 PRO A N 1
ATOM 718 C CA . PRO A 1 90 ? 60.783 6.007 -31.684 1.00 63.22 90 PRO A CA 1
ATOM 719 C C . PRO A 1 90 ? 61.883 7.073 -31.599 1.00 63.22 90 PRO A C 1
ATOM 721 O O . PRO A 1 90 ? 61.922 7.988 -32.422 1.00 63.22 90 PRO A O 1
ATOM 724 N N . ALA A 1 91 ? 62.795 6.946 -30.628 1.00 61.94 91 ALA A N 1
ATOM 725 C CA . ALA A 1 91 ? 63.829 7.944 -30.307 1.00 61.94 91 ALA A CA 1
ATOM 726 C C . ALA A 1 91 ? 64.607 8.461 -31.537 1.00 61.94 91 ALA A C 1
ATOM 728 O O . ALA A 1 91 ? 64.936 9.641 -31.639 1.00 61.94 91 ALA A O 1
ATOM 729 N N . LYS A 1 92 ? 64.785 7.600 -32.543 1.00 61.75 92 LYS A N 1
ATOM 730 C CA . LYS A 1 92 ? 65.447 7.906 -33.819 1.00 61.75 92 LYS A CA 1
ATOM 731 C C . LYS A 1 92 ? 64.769 9.020 -34.637 1.00 61.75 92 LYS A C 1
ATOM 733 O O . LYS A 1 92 ? 65.408 9.636 -35.486 1.00 61.75 92 LYS A O 1
ATOM 738 N N . GLN A 1 93 ? 63.475 9.259 -34.425 1.00 59.50 93 GLN A N 1
ATOM 739 C CA . GLN A 1 93 ? 62.693 10.294 -35.107 1.00 59.50 93 GLN A CA 1
ATOM 740 C C . GLN A 1 93 ? 62.755 11.641 -34.365 1.00 59.50 93 GLN A C 1
ATOM 742 O O . GLN A 1 93 ? 62.710 12.686 -35.011 1.00 59.50 93 GLN A O 1
ATOM 747 N N . LEU A 1 94 ? 62.962 11.619 -33.041 1.00 58.75 94 LEU A N 1
ATOM 748 C CA . LEU A 1 94 ? 63.211 12.811 -32.220 1.00 58.75 94 LEU A CA 1
ATOM 749 C C . LEU A 1 94 ? 64.606 13.398 -32.494 1.00 58.75 94 LEU A C 1
ATOM 751 O O . LEU A 1 94 ? 64.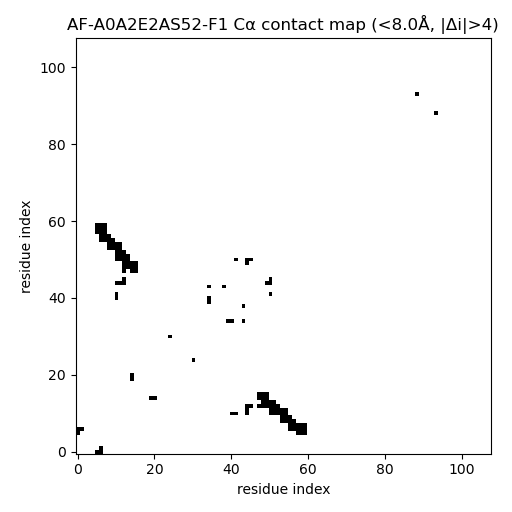742 14.609 -32.640 1.00 58.75 94 LEU A O 1
ATOM 755 N N . GLU A 1 95 ? 65.624 12.550 -32.677 1.00 59.19 95 GLU A N 1
ATOM 756 C CA . GLU A 1 95 ? 66.988 12.993 -33.016 1.00 59.19 95 GLU A CA 1
ATOM 757 C C . GLU A 1 95 ? 67.052 13.751 -34.353 1.00 59.19 95 GLU A C 1
ATOM 759 O O . GLU A 1 95 ? 67.736 14.768 -34.464 1.00 59.19 95 GLU A O 1
ATOM 764 N N . ARG A 1 96 ? 66.288 13.318 -35.366 1.00 57.53 96 ARG A N 1
ATOM 765 C CA . ARG A 1 96 ? 66.240 13.995 -36.676 1.00 57.53 96 ARG A CA 1
ATOM 766 C C . ARG A 1 96 ? 65.611 15.386 -36.602 1.00 57.53 96 ARG A C 1
ATOM 768 O O . ARG A 1 96 ? 66.072 16.282 -37.300 1.00 57.53 96 ARG A O 1
ATOM 775 N N . ALA A 1 97 ? 64.592 15.564 -35.759 1.00 57.28 97 ALA A N 1
ATOM 776 C CA . ALA A 1 97 ? 63.908 16.845 -35.585 1.00 57.28 97 ALA A CA 1
ATOM 777 C C . ALA A 1 97 ? 64.780 17.877 -34.847 1.00 57.28 97 ALA A C 1
ATOM 779 O O . ALA A 1 97 ? 64.737 19.068 -35.156 1.00 57.28 97 ALA A O 1
ATOM 780 N N . ILE A 1 98 ? 65.622 17.418 -33.915 1.00 57.12 98 ILE A N 1
ATOM 781 C CA . ILE A 1 98 ? 66.589 18.273 -33.211 1.00 57.12 98 ILE A CA 1
ATOM 782 C C . ILE A 1 98 ? 67.676 18.761 -34.182 1.00 57.12 98 ILE A C 1
ATOM 784 O O . ILE A 1 98 ? 68.032 19.937 -34.166 1.00 57.12 98 ILE A O 1
ATOM 788 N N . ILE A 1 99 ? 68.154 17.891 -35.080 1.00 59.69 99 ILE A N 1
ATOM 789 C CA . ILE A 1 99 ? 69.202 18.223 -36.062 1.00 59.69 99 ILE A CA 1
ATOM 790 C C . ILE A 1 99 ? 68.676 19.137 -37.186 1.00 59.69 99 ILE A C 1
ATOM 792 O O . ILE A 1 99 ? 69.445 19.902 -37.764 1.00 59.69 99 ILE A O 1
ATOM 796 N N . SER A 1 100 ? 67.375 19.105 -37.497 1.00 57.03 100 SER A N 1
ATOM 797 C CA . SER A 1 100 ? 66.789 19.896 -38.589 1.00 57.03 100 SER A CA 1
ATOM 798 C C . SER A 1 100 ? 66.387 21.322 -38.212 1.00 57.03 100 SER A C 1
ATOM 800 O O . SER A 1 100 ? 65.831 22.024 -39.055 1.00 57.03 100 SER A O 1
ATOM 802 N N . THR A 1 101 ? 66.611 21.765 -36.973 1.00 57.44 101 THR A N 1
ATOM 803 C CA . THR A 1 101 ? 66.306 23.151 -36.600 1.00 57.44 101 THR A CA 1
ATOM 804 C C . THR A 1 101 ? 67.471 24.039 -37.045 1.00 57.44 101 THR A C 1
ATOM 806 O O . THR A 1 101 ? 68.554 23.923 -36.468 1.00 57.44 101 THR A O 1
ATOM 809 N N . PRO A 1 102 ? 67.316 24.925 -38.051 1.00 57.28 102 PRO A N 1
ATOM 810 C CA . PRO A 1 102 ? 68.360 25.894 -38.339 1.00 57.28 102 PRO A CA 1
ATOM 811 C C . PRO A 1 102 ? 68.486 26.811 -37.122 1.00 57.28 102 PRO A C 1
ATOM 813 O O . PRO A 1 102 ? 67.505 27.420 -36.687 1.00 57.28 102 PRO A O 1
ATOM 816 N N . SER A 1 103 ? 69.686 26.900 -36.546 1.00 61.84 103 SER A N 1
ATOM 817 C CA . SER A 1 103 ? 69.970 27.905 -35.530 1.00 61.84 103 SER A CA 1
ATOM 818 C C . SER A 1 103 ? 69.851 29.275 -36.198 1.00 61.84 103 SER A C 1
ATOM 820 O O . SER A 1 103 ? 70.710 29.699 -36.970 1.00 61.84 103 SER A O 1
ATOM 822 N N . ILE A 1 104 ? 68.735 29.968 -35.958 1.00 54.78 104 ILE A N 1
ATOM 823 C CA . ILE A 1 104 ? 68.620 31.373 -36.335 1.00 54.78 104 ILE A CA 1
ATOM 824 C C . ILE A 1 104 ? 69.655 32.115 -35.494 1.00 54.78 104 ILE A C 1
ATOM 826 O O . ILE A 1 104 ? 69.548 32.228 -34.272 1.00 54.78 104 ILE A O 1
ATOM 830 N N . GLY A 1 105 ? 70.721 32.514 -36.181 1.00 52.12 105 GLY A N 1
ATOM 831 C CA . GLY A 1 105 ? 71.864 33.198 -35.619 1.00 52.12 105 GLY A CA 1
ATOM 832 C C . GLY A 1 105 ? 71.450 34.448 -34.853 1.00 52.12 105 GLY A C 1
ATOM 833 O O . GLY A 1 105 ? 70.632 35.251 -35.296 1.00 52.12 105 GLY A O 1
ATOM 834 N N . ARG A 1 106 ? 72.079 34.590 -33.691 1.00 56.00 106 ARG A N 1
ATOM 835 C CA . ARG A 1 106 ? 72.127 35.782 -32.850 1.00 56.00 106 ARG A CA 1
ATOM 836 C C . ARG A 1 106 ? 72.528 37.002 -33.693 1.00 56.00 106 ARG A C 1
ATOM 838 O O . ARG A 1 106 ? 73.667 37.074 -34.154 1.00 56.00 106 ARG A O 1
ATOM 845 N N . LEU A 1 107 ? 71.620 37.959 -33.873 1.00 55.03 107 LEU A N 1
ATOM 846 C CA . LEU A 1 107 ? 71.979 39.329 -34.246 1.00 55.03 107 LEU A CA 1
ATOM 847 C C . LEU A 1 107 ? 72.183 40.143 -32.961 1.00 55.03 107 LEU A C 1
ATOM 849 O O . LEU A 1 107 ? 71.560 39.858 -31.942 1.00 55.03 107 LEU A O 1
ATOM 853 N N . ARG A 1 108 ? 73.169 41.035 -33.040 1.00 49.06 108 ARG A N 1
ATOM 854 C CA . ARG A 1 108 ? 73.952 41.652 -31.959 1.00 49.06 108 ARG A CA 1
ATOM 855 C C . ARG A 1 108 ? 73.156 42.332 -30.854 1.00 49.06 108 ARG A C 1
ATOM 857 O O . ARG A 1 108 ? 72.158 43.003 -31.182 1.00 49.06 108 ARG A O 1
#

Solvent-accessible surface area (backbone atoms only — not comparable to full-atom values): 7560 Å² total; per-residue (Å²): 106,82,90,70,72,48,50,43,73,44,71,43,52,48,67,36,91,92,64,65,84,91,68,93,79,60,90,96,59,86,87,81,82,86,74,57,94,90,55,58,60,66,58,56,28,45,77,56,28,44,66,75,48,77,48,79,44,67,53,87,64,87,56,83,90,56,82,56,74,87,74,51,81,89,62,75,85,84,75,82,77,70,77,76,76,73,78,85,68,58,67,76,59,57,55,52,58,64,71,66,56,78,79,80,74,86,75,134

Secondary structure (DSSP, 8-state):
-TTTT-EEEEEEEEEPTTS-----PPTT-----PPPTTS-HHHHHHHHEEEEEEEEEEESSPPTTS--GGG-TT----------------HHHHHHHHHT--------

Mean predicted aligned error: 17.77 Å